Protein AF-A0A8H7PV05-F1 (afdb_monomer)

Structure (mmCIF, N/CA/C/O backbone):
data_AF-A0A8H7PV05-F1
#
_entry.id   AF-A0A8H7PV05-F1
#
loop_
_atom_site.group_PDB
_atom_site.id
_atom_site.type_symbol
_atom_site.label_atom_id
_atom_site.label_alt_id
_atom_site.label_comp_id
_atom_site.label_asym_id
_atom_site.label_entity_id
_atom_site.label_seq_id
_atom_site.pdbx_PDB_ins_code
_atom_site.Cartn_x
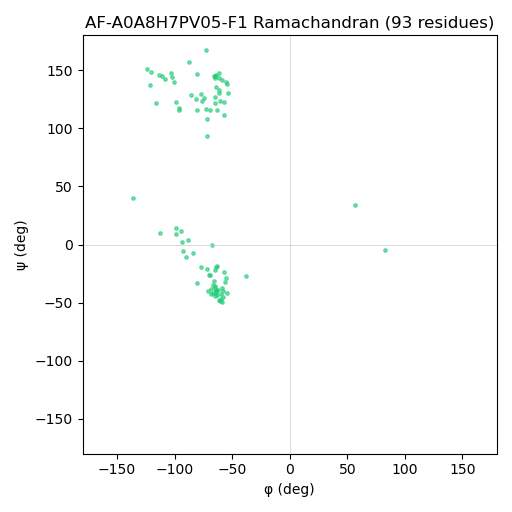_atom_site.Cartn_y
_atom_site.Cartn_z
_atom_site.occupancy
_atom_site.B_iso_or_equiv
_atom_site.auth_seq_id
_atom_site.auth_comp_id
_atom_site.auth_asym_id
_atom_site.auth_atom_id
_atom_site.pdbx_PDB_model_num
ATOM 1 N N . MET A 1 1 ? -49.470 -10.592 32.105 1.00 61.91 1 MET A N 1
ATOM 2 C CA . MET A 1 1 ? -49.004 -9.315 32.698 1.00 61.91 1 MET A CA 1
ATOM 3 C C . MET A 1 1 ? -47.614 -9.519 33.296 1.00 61.91 1 MET A C 1
ATOM 5 O O . MET A 1 1 ? -47.477 -10.394 34.144 1.00 61.91 1 MET A O 1
ATOM 9 N N . PRO A 1 2 ? -46.560 -8.814 32.846 1.00 58.31 2 PRO A N 1
ATOM 10 C CA . PRO A 1 2 ? -45.222 -8.999 33.403 1.00 58.31 2 PRO A CA 1
ATOM 11 C C . PRO A 1 2 ? -45.194 -8.571 34.877 1.00 58.31 2 PRO A C 1
ATOM 13 O O . PRO A 1 2 ? -45.618 -7.471 35.230 1.00 58.31 2 PRO A O 1
ATOM 16 N N . ASN A 1 3 ? -44.713 -9.474 35.732 1.00 77.38 3 ASN A N 1
ATOM 17 C CA . ASN A 1 3 ? -44.723 -9.337 37.187 1.00 77.38 3 ASN A CA 1
ATOM 18 C C . ASN A 1 3 ? -43.896 -8.112 37.644 1.00 77.38 3 ASN A C 1
ATOM 20 O O . ASN A 1 3 ? -42.852 -7.809 37.060 1.00 77.38 3 ASN A O 1
ATOM 24 N N . ALA A 1 4 ? -44.334 -7.410 38.693 1.00 75.56 4 ALA A N 1
ATOM 25 C CA . ALA A 1 4 ? -43.818 -6.094 39.098 1.00 75.56 4 ALA A CA 1
ATOM 26 C C . ALA A 1 4 ? -42.293 -6.057 39.342 1.00 75.56 4 ALA A C 1
ATOM 28 O O . ALA A 1 4 ? -41.645 -5.038 39.099 1.00 75.56 4 ALA A O 1
ATOM 29 N N . ARG A 1 5 ? -41.696 -7.185 39.753 1.00 75.75 5 ARG A N 1
ATOM 30 C CA . ARG A 1 5 ? -40.236 -7.345 39.893 1.00 75.75 5 ARG A CA 1
ATOM 31 C C . ARG A 1 5 ? -39.486 -7.219 38.563 1.00 75.75 5 ARG A C 1
ATOM 33 O O . ARG A 1 5 ? -38.450 -6.566 38.527 1.00 75.75 5 ARG A O 1
ATOM 40 N N . LYS A 1 6 ? -40.028 -7.767 37.469 1.00 73.56 6 LYS A N 1
ATOM 41 C CA . LYS A 1 6 ? -39.427 -7.658 36.128 1.00 73.56 6 LYS A CA 1
ATOM 42 C C . LYS A 1 6 ? -39.483 -6.219 35.605 1.00 73.56 6 LYS A C 1
ATOM 44 O O . LYS A 1 6 ? -38.504 -5.745 35.046 1.00 73.56 6 LYS A O 1
ATOM 49 N N . LYS A 1 7 ? -40.576 -5.488 35.876 1.00 74.25 7 LYS A N 1
ATOM 50 C CA . LYS A 1 7 ? -40.688 -4.049 35.556 1.00 74.25 7 LYS A CA 1
ATOM 51 C C . LYS A 1 7 ? -39.681 -3.189 36.330 1.00 74.25 7 LYS A C 1
ATOM 53 O O . LYS A 1 7 ? -39.132 -2.255 35.762 1.00 74.25 7 LYS A O 1
ATOM 58 N N . LYS A 1 8 ? -39.429 -3.490 37.610 1.00 71.44 8 LYS A N 1
ATOM 59 C CA . LYS A 1 8 ? -38.430 -2.772 38.426 1.00 71.44 8 LYS A CA 1
ATOM 60 C C . LYS A 1 8 ? -36.994 -3.082 37.999 1.00 71.44 8 LYS A C 1
ATOM 62 O O . LYS A 1 8 ? -36.185 -2.168 37.940 1.00 71.44 8 LYS A O 1
ATOM 67 N N . ALA A 1 9 ? -36.696 -4.337 37.661 1.00 70.81 9 ALA A N 1
ATOM 68 C CA . ALA A 1 9 ? -35.389 -4.724 37.135 1.00 70.81 9 ALA A CA 1
ATOM 69 C C . ALA A 1 9 ? -35.088 -4.011 35.810 1.00 70.81 9 ALA A C 1
ATOM 71 O O . ALA A 1 9 ? -34.047 -3.381 35.708 1.00 70.81 9 ALA A O 1
ATOM 72 N N . ALA A 1 10 ? -36.043 -4.003 34.871 1.00 65.62 10 ALA A N 1
ATOM 73 C CA . ALA A 1 10 ? -35.907 -3.312 33.588 1.00 65.62 10 ALA A CA 1
ATOM 74 C C . ALA A 1 10 ? -35.643 -1.801 33.738 1.00 65.62 10 ALA A C 1
ATOM 76 O O . ALA A 1 10 ? -34.835 -1.254 33.003 1.00 65.62 10 ALA A O 1
ATOM 77 N N . LYS A 1 11 ? -36.262 -1.137 34.728 1.00 66.50 11 LYS A N 1
ATOM 78 C CA . LYS A 1 11 ? -35.987 0.279 35.046 1.00 66.50 11 LYS A CA 1
ATOM 79 C C . LYS A 1 11 ? -34.600 0.517 35.656 1.00 66.50 11 LYS A C 1
ATOM 81 O O . LYS A 1 11 ? -34.075 1.614 35.541 1.00 66.50 11 LYS A O 1
ATOM 86 N N . ASN A 1 12 ? -34.025 -0.488 36.314 1.00 66.94 12 ASN A N 1
ATOM 87 C CA . ASN A 1 12 ? -32.695 -0.410 36.918 1.00 66.94 12 ASN A CA 1
ATOM 88 C C . ASN A 1 12 ? -31.569 -0.844 35.969 1.00 66.94 12 ASN A C 1
ATOM 90 O O . ASN A 1 12 ? -30.413 -0.663 36.334 1.00 66.94 12 ASN A O 1
ATOM 94 N N . GLU A 1 13 ? -31.870 -1.442 34.809 1.00 68.19 13 GLU A N 1
ATOM 95 C CA . GLU A 1 13 ? -30.857 -1.813 33.804 1.00 68.19 13 GLU A CA 1
ATOM 96 C C . GLU A 1 13 ? -30.171 -0.575 33.212 1.00 68.19 13 GLU A C 1
ATOM 98 O O . GLU A 1 13 ? -28.964 -0.600 32.990 1.00 68.19 13 GLU A O 1
ATOM 103 N N . ASP A 1 14 ? -30.925 0.513 33.042 1.00 65.88 14 ASP A N 1
ATOM 104 C CA . ASP A 1 14 ? -30.505 1.703 32.289 1.00 65.88 14 ASP A CA 1
ATOM 105 C C . ASP A 1 14 ? -29.315 2.453 32.920 1.00 65.88 14 ASP A C 1
ATOM 107 O O . ASP A 1 14 ? -28.578 3.147 32.231 1.00 65.88 14 ASP A O 1
ATOM 111 N N . PHE A 1 15 ? -29.074 2.280 34.228 1.00 67.69 15 PHE A N 1
ATOM 112 C CA . PHE A 1 15 ? -27.990 2.961 34.953 1.00 67.69 15 PHE A CA 1
ATOM 113 C C . PHE A 1 15 ? -27.216 2.039 35.908 1.00 67.69 15 PHE A C 1
ATOM 115 O O . PHE A 1 15 ? -26.845 2.425 37.024 1.00 67.69 15 PHE A O 1
ATOM 122 N N . LYS A 1 16 ? -26.940 0.792 35.501 1.00 74.44 16 LYS A N 1
ATOM 123 C CA . LYS A 1 16 ? -26.087 -0.106 36.299 1.00 74.44 16 LYS A CA 1
ATOM 124 C C . LYS A 1 16 ? -24.623 0.324 36.264 1.00 74.44 16 LYS A C 1
ATOM 126 O O . LYS A 1 16 ? -23.833 -0.135 35.444 1.00 74.44 16 LYS A O 1
ATOM 131 N N . LYS A 1 17 ? -2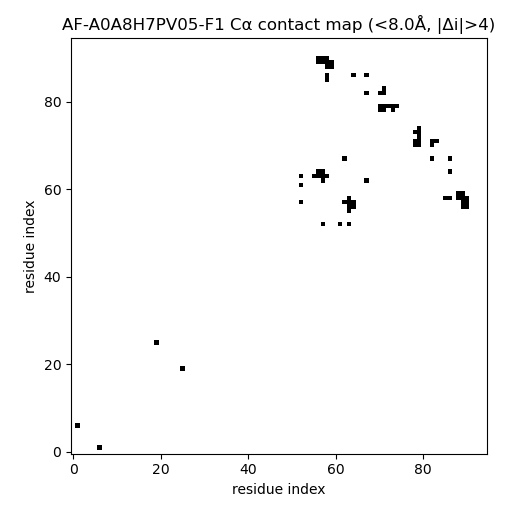4.224 1.122 37.252 1.00 70.31 17 LYS A N 1
ATOM 132 C CA . LYS A 1 17 ? -22.815 1.435 37.501 1.00 70.31 17 LYS A CA 1
ATOM 133 C C . LYS A 1 17 ? -22.031 0.158 37.817 1.00 70.31 17 LYS A C 1
ATOM 135 O O . LYS A 1 17 ? -22.352 -0.573 38.758 1.00 70.31 17 LYS A O 1
ATOM 140 N N . THR A 1 18 ? -20.977 -0.113 37.051 1.00 69.38 18 THR A N 1
ATOM 141 C CA . THR A 1 18 ? -20.114 -1.278 37.281 1.00 69.38 18 THR A CA 1
ATOM 142 C C . THR A 1 18 ? -19.460 -1.200 38.663 1.00 69.38 18 THR A C 1
ATOM 144 O O . THR A 1 18 ? -18.875 -0.175 39.020 1.00 69.38 18 THR A O 1
ATOM 147 N N . ARG A 1 19 ? -19.535 -2.285 39.448 1.00 68.88 19 ARG A N 1
ATOM 148 C CA . ARG A 1 19 ? -18.903 -2.360 40.778 1.00 68.88 19 ARG A CA 1
ATOM 149 C C . ARG A 1 19 ? -17.388 -2.194 40.646 1.00 68.88 19 ARG A C 1
ATOM 151 O O . ARG A 1 19 ? -16.766 -2.859 39.816 1.00 68.88 19 ARG A O 1
ATOM 158 N N . LEU A 1 20 ? -16.807 -1.336 41.484 1.00 64.88 20 LEU A N 1
ATOM 159 C CA . LEU A 1 20 ? -15.369 -1.079 41.511 1.00 64.88 20 LEU A CA 1
ATOM 160 C C . LEU A 1 20 ? -14.639 -2.373 41.904 1.00 64.88 20 LEU A C 1
ATOM 162 O O . LEU A 1 20 ? -14.844 -2.897 42.998 1.00 64.88 20 LEU A O 1
ATOM 166 N N . LYS A 1 21 ? -13.831 -2.925 40.994 1.00 75.38 21 LYS A N 1
ATOM 167 C CA . LYS A 1 21 ? -13.004 -4.105 41.269 1.00 75.38 21 LYS A CA 1
ATOM 168 C C . LYS A 1 21 ? -11.606 -3.635 41.657 1.00 75.38 21 LYS A C 1
ATOM 170 O O . LYS A 1 21 ? -10.917 -3.031 40.838 1.00 75.38 21 LYS A O 1
ATOM 175 N N . VAL A 1 22 ? -11.202 -3.916 42.893 1.00 72.38 22 VAL A N 1
ATOM 176 C CA . VAL A 1 22 ? -9.834 -3.674 43.376 1.00 72.38 22 VAL A CA 1
ATOM 177 C C . VAL A 1 22 ? -8.810 -4.361 42.464 1.00 72.38 22 VAL A C 1
ATOM 179 O O . VAL A 1 22 ? -9.039 -5.472 41.988 1.00 72.38 22 VAL A O 1
ATOM 182 N N . GLY A 1 23 ? -7.711 -3.663 42.165 1.00 78.12 23 GLY A N 1
ATOM 183 C CA . GLY A 1 23 ? -6.632 -4.143 41.292 1.00 78.12 23 GLY A CA 1
ATOM 184 C C . GLY A 1 23 ? -6.857 -3.972 39.781 1.00 78.12 23 GLY A C 1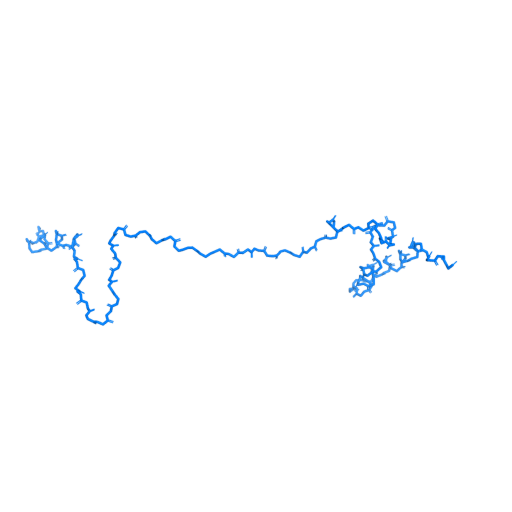
ATOM 185 O O . GLY A 1 23 ? -5.943 -4.247 39.008 1.00 78.12 23 GLY A O 1
ATOM 186 N N . LYS A 1 24 ? -8.029 -3.504 39.324 1.00 77.25 24 LYS A N 1
ATOM 187 C CA . LYS A 1 24 ? -8.284 -3.214 37.900 1.00 77.25 24 LYS A CA 1
ATOM 188 C C . LYS A 1 24 ? -8.238 -1.714 37.623 1.00 77.25 24 LYS A C 1
ATOM 190 O O . LYS A 1 24 ? -8.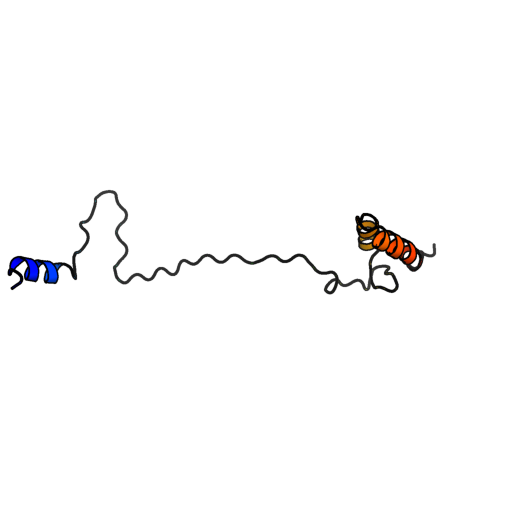616 -0.910 38.472 1.00 77.25 24 LYS A O 1
ATOM 195 N N . LYS A 1 25 ? -7.797 -1.341 36.415 1.00 76.25 25 LYS A N 1
ATOM 196 C CA . LYS A 1 25 ? -7.831 0.056 35.958 1.00 76.25 25 LYS A CA 1
ATOM 197 C C . LYS A 1 25 ? -9.261 0.592 36.060 1.00 76.25 25 LYS A C 1
ATOM 199 O O . LYS A 1 25 ? -10.217 -0.125 35.759 1.00 76.25 25 LYS A O 1
ATOM 204 N N . LYS A 1 26 ? -9.385 1.846 36.502 1.00 76.75 26 LYS A N 1
ATOM 205 C CA . LYS A 1 26 ? -10.665 2.556 36.572 1.00 76.75 26 LYS A CA 1
ATOM 206 C C . LYS A 1 26 ? -11.329 2.495 35.195 1.00 76.75 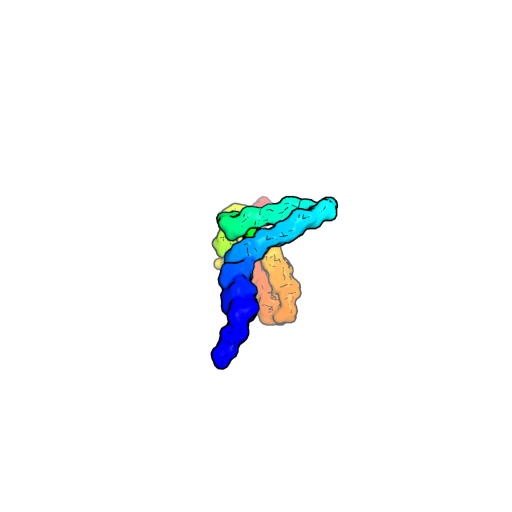26 LYS A C 1
ATOM 208 O O . LYS A 1 26 ? -10.671 2.771 34.193 1.00 76.75 26 LYS A O 1
ATOM 213 N N . ALA A 1 27 ? -12.602 2.105 35.164 1.00 76.50 27 ALA A N 1
ATOM 214 C CA . ALA A 1 27 ? -13.376 2.111 33.933 1.00 76.50 27 ALA A CA 1
ATOM 215 C C . ALA A 1 27 ? -13.411 3.531 33.362 1.00 76.50 27 ALA A C 1
ATOM 217 O O . ALA A 1 27 ? -13.472 4.519 34.103 1.00 76.50 27 ALA A O 1
ATOM 218 N N . VAL A 1 28 ? -13.331 3.600 32.042 1.00 78.00 28 VAL A N 1
ATOM 219 C CA . VAL A 1 28 ? -13.474 4.841 31.299 1.00 78.00 28 VAL A CA 1
ATOM 220 C C . VAL A 1 28 ? -14.900 5.375 31.514 1.00 78.00 28 VAL A C 1
ATOM 222 O O . VAL A 1 28 ? -15.822 4.588 31.717 1.00 78.00 28 VAL A O 1
ATOM 225 N N . ALA A 1 29 ? -15.067 6.699 31.557 1.00 80.81 29 ALA A N 1
ATOM 226 C CA . ALA A 1 29 ? -16.384 7.311 31.717 1.00 80.81 29 ALA A CA 1
ATOM 227 C C . ALA A 1 29 ? -17.310 6.949 30.541 1.00 80.81 29 ALA A C 1
ATOM 229 O O . ALA A 1 29 ? -16.844 6.827 29.411 1.00 80.81 29 ALA A O 1
ATOM 230 N N . ASP A 1 30 ? -18.613 6.825 30.800 1.00 76.81 30 ASP A N 1
ATOM 231 C CA . ASP A 1 30 ? -19.599 6.355 29.810 1.00 76.81 30 ASP A CA 1
ATOM 232 C C . ASP A 1 30 ? -19.731 7.281 28.584 1.00 76.81 30 ASP A C 1
ATOM 234 O O . ASP A 1 30 ? -20.208 6.871 27.532 1.00 76.81 30 ASP A O 1
ATOM 238 N N . ASN A 1 31 ? -19.283 8.532 28.702 1.00 81.56 31 ASN A N 1
ATOM 239 C CA . ASN A 1 31 ? -19.275 9.543 27.645 1.00 81.56 31 ASN A CA 1
ATOM 240 C C . ASN A 1 31 ? -17.915 9.692 26.940 1.00 81.56 31 ASN A C 1
ATOM 242 O O . ASN A 1 31 ? -17.709 10.646 26.188 1.00 81.56 31 ASN A O 1
ATOM 246 N N . PHE A 1 32 ? -16.958 8.806 27.206 1.00 87.25 32 PHE A N 1
ATOM 247 C CA . PHE A 1 32 ? -15.639 8.901 26.601 1.00 87.25 32 PHE A CA 1
ATOM 248 C C . PHE A 1 32 ? -15.667 8.429 25.151 1.00 87.25 32 PHE A C 1
ATOM 250 O O . PHE A 1 32 ? -16.014 7.287 24.854 1.00 87.25 32 PHE A O 1
ATOM 257 N N . THR A 1 33 ? -15.236 9.307 24.254 1.00 88.75 33 THR A N 1
ATOM 258 C CA . THR A 1 33 ? -15.001 8.965 22.853 1.00 88.75 33 THR A CA 1
ATOM 259 C C . THR A 1 33 ? -13.520 8.657 22.673 1.00 88.75 33 THR A C 1
ATOM 261 O O . THR A 1 33 ? -12.679 9.525 22.897 1.00 88.75 33 THR A O 1
ATOM 264 N N . ASP A 1 34 ? -13.199 7.423 22.284 1.00 85.44 34 ASP A N 1
ATOM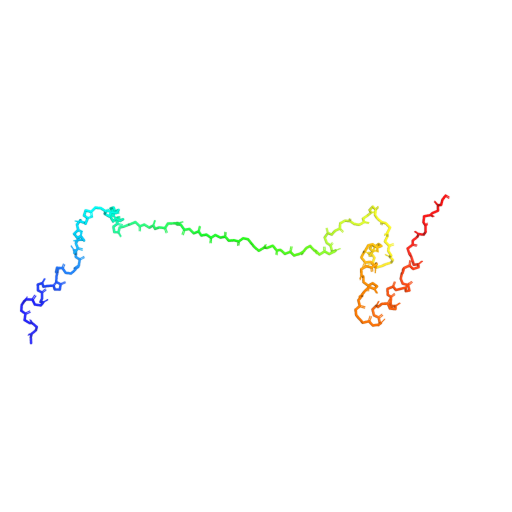 265 C CA . ASP A 1 34 ? -11.828 7.021 21.966 1.00 85.44 34 ASP A CA 1
ATOM 266 C C . ASP A 1 34 ? -11.469 7.474 20.543 1.00 85.44 34 ASP A C 1
ATOM 268 O O . ASP A 1 34 ? -12.073 7.034 19.566 1.00 85.44 34 ASP A O 1
ATOM 272 N N . THR A 1 35 ? -10.493 8.374 20.433 1.00 90.88 35 THR A N 1
ATOM 273 C CA . THR A 1 35 ? -9.985 8.911 19.161 1.00 90.88 35 THR A CA 1
ATOM 274 C C . THR A 1 35 ? -8.698 8.229 18.700 1.00 90.88 35 THR A C 1
ATOM 276 O O . THR A 1 35 ? -8.015 8.724 17.801 1.00 90.88 35 THR A O 1
ATOM 279 N N . SER A 1 36 ? -8.340 7.085 19.286 1.00 90.69 36 SER A N 1
ATOM 280 C CA . SER A 1 36 ? -7.187 6.319 18.833 1.00 90.69 36 SER A CA 1
ATOM 281 C C . SER A 1 36 ? -7.475 5.645 17.488 1.00 90.69 36 SER A C 1
ATOM 283 O O . SER A 1 36 ? -8.216 4.672 17.375 1.00 90.69 36 SER A O 1
ATOM 285 N N . PHE A 1 37 ? -6.845 6.153 16.431 1.00 93.69 37 PHE A N 1
ATOM 286 C CA . PHE A 1 37 ? -6.803 5.484 15.136 1.00 93.69 37 PHE A CA 1
ATOM 287 C C . PHE A 1 37 ? -5.355 5.208 14.739 1.00 93.69 37 PHE A C 1
ATOM 289 O O . PHE A 1 37 ? -4.431 5.940 15.093 1.00 93.69 37 PHE A O 1
ATOM 296 N N . LYS A 1 38 ? -5.147 4.112 14.009 1.00 92.69 38 LYS A N 1
ATOM 297 C CA . LYS A 1 38 ? -3.856 3.770 13.409 1.00 92.69 38 LYS A CA 1
ATOM 298 C C . LYS A 1 38 ? -4.021 3.791 11.902 1.00 92.69 38 LYS A C 1
ATOM 300 O O . LYS A 1 38 ? -4.834 3.042 11.369 1.00 92.69 38 LYS A O 1
ATOM 305 N N . SER A 1 39 ? -3.234 4.612 11.223 1.00 92.94 39 SER A N 1
ATOM 306 C CA . SER A 1 39 ? -3.127 4.603 9.768 1.00 92.94 39 SER A CA 1
ATOM 307 C C . SER A 1 39 ? -1.746 4.101 9.353 1.00 92.94 39 SER A C 1
ATOM 309 O O . SER A 1 39 ? -0.746 4.318 10.037 1.00 92.94 39 SER A O 1
ATOM 311 N N . LYS A 1 40 ? -1.699 3.376 8.235 1.00 93.69 40 LYS A N 1
ATOM 312 C CA . LYS A 1 40 ? -0.459 2.974 7.567 1.00 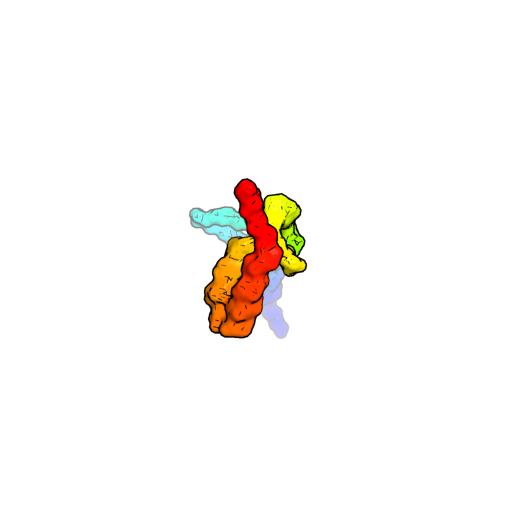93.69 40 LYS A CA 1
ATOM 313 C C . LYS A 1 40 ? -0.487 3.528 6.152 1.00 93.69 40 LYS A C 1
ATOM 315 O O . LYS A 1 40 ? -1.522 3.460 5.494 1.00 93.69 40 LYS A O 1
ATOM 320 N N . ALA A 1 41 ? 0.642 4.060 5.702 1.00 94.31 41 ALA A N 1
A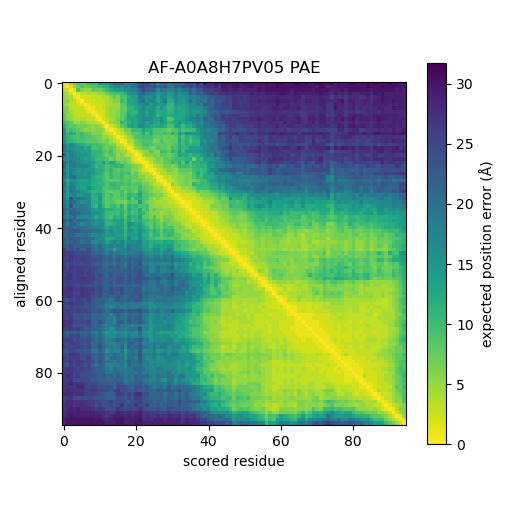TOM 321 C CA . ALA A 1 41 ? 0.802 4.500 4.326 1.00 94.31 41 ALA A CA 1
ATOM 322 C C . ALA A 1 41 ? 1.097 3.303 3.413 1.00 94.31 41 ALA A C 1
ATOM 324 O O . ALA A 1 41 ? 1.754 2.342 3.820 1.00 94.31 41 ALA A O 1
ATOM 325 N N . ILE A 1 42 ? 0.620 3.382 2.174 1.00 93.31 42 ILE A N 1
ATOM 326 C CA . ILE A 1 42 ? 0.994 2.449 1.112 1.00 93.31 42 ILE A CA 1
ATOM 327 C C . ILE A 1 42 ? 2.289 2.972 0.488 1.00 93.31 42 ILE A C 1
ATOM 329 O O . ILE A 1 42 ? 2.359 4.141 0.116 1.00 93.31 42 ILE A O 1
ATOM 333 N N . SER A 1 43 ? 3.302 2.113 0.371 1.00 92.44 43 SER A N 1
ATOM 334 C CA . SER A 1 43 ? 4.515 2.412 -0.393 1.00 92.44 43 SER A CA 1
ATOM 335 C C . SER A 1 43 ? 4.401 1.773 -1.771 1.00 92.44 43 SER A C 1
ATOM 337 O O . SER A 1 43 ? 4.184 0.564 -1.874 1.00 92.44 43 SER A O 1
ATOM 339 N N . LEU A 1 44 ? 4.510 2.589 -2.816 1.00 91.31 44 LEU A N 1
ATOM 340 C CA . LEU A 1 44 ? 4.486 2.138 -4.203 1.00 91.31 44 LEU A CA 1
ATOM 341 C C . LEU A 1 44 ? 5.914 2.106 -4.764 1.00 91.31 44 LEU A C 1
ATOM 343 O O . LEU A 1 44 ? 6.718 2.975 -4.419 1.00 91.31 44 LEU A O 1
ATOM 347 N N . PRO A 1 45 ? 6.246 1.129 -5.626 1.00 90.31 45 PRO A N 1
ATOM 348 C CA . PRO A 1 45 ? 7.529 1.119 -6.315 1.00 90.31 45 PRO A CA 1
ATOM 349 C C . PRO A 1 45 ? 7.635 2.318 -7.264 1.00 90.31 45 PRO A C 1
ATOM 351 O O . PRO A 1 45 ? 6.648 2.719 -7.886 1.00 90.31 45 PRO A O 1
ATOM 354 N N . ASN A 1 46 ? 8.846 2.865 -7.394 1.00 88.06 46 ASN A N 1
ATOM 355 C CA . ASN A 1 46 ? 9.105 3.965 -8.316 1.00 88.06 46 ASN A CA 1
ATOM 356 C C . ASN A 1 46 ? 8.899 3.521 -9.772 1.00 88.06 46 ASN A C 1
ATOM 358 O O . ASN A 1 46 ? 9.239 2.393 -10.139 1.00 88.06 46 ASN A O 1
ATOM 362 N N . GLN A 1 47 ? 8.364 4.414 -10.604 1.00 86.19 47 GLN A N 1
ATOM 363 C CA . GLN A 1 47 ? 8.169 4.172 -12.031 1.00 86.19 47 GLN A CA 1
ATOM 364 C C . GLN A 1 47 ? 9.157 5.005 -12.845 1.00 86.19 47 GLN A C 1
ATOM 366 O O . GLN A 1 47 ? 9.400 6.170 -12.557 1.00 86.19 47 GLN A O 1
ATOM 371 N N . SER A 1 48 ? 9.673 4.442 -13.935 1.00 80.62 48 SER A N 1
ATOM 372 C CA . SER A 1 48 ? 10.693 5.089 -14.774 1.00 80.62 48 SER A CA 1
ATOM 373 C C . SER A 1 48 ? 10.217 6.334 -15.541 1.00 80.62 48 SER A C 1
ATOM 375 O O . SER A 1 48 ? 10.989 6.876 -16.330 1.00 80.62 48 SER A O 1
ATOM 377 N N . ILE A 1 49 ? 8.943 6.718 -15.398 1.00 81.62 49 ILE A N 1
ATOM 378 C CA . ILE A 1 49 ? 8.324 7.904 -16.016 1.00 81.62 49 ILE A CA 1
ATOM 379 C C . ILE A 1 49 ? 8.675 9.162 -15.214 1.00 81.62 49 ILE A C 1
ATOM 381 O O . ILE A 1 49 ? 8.819 10.236 -15.786 1.00 81.62 49 ILE A O 1
ATOM 385 N N . THR A 1 50 ? 8.823 9.026 -13.896 1.00 80.81 50 THR A N 1
ATOM 386 C CA . THR A 1 50 ? 9.105 10.139 -12.980 1.00 80.81 50 THR A CA 1
ATOM 387 C C . THR A 1 50 ? 10.597 10.346 -12.738 1.00 80.81 50 THR A C 1
ATOM 389 O O . THR A 1 50 ? 10.978 11.292 -12.057 1.00 80.81 50 THR A O 1
ATOM 392 N N . GLU A 1 51 ? 11.447 9.465 -13.267 1.00 82.88 51 GLU A N 1
ATOM 393 C CA . GLU A 1 51 ? 12.898 9.582 -13.143 1.00 82.88 51 GLU A CA 1
ATOM 394 C C . GLU A 1 51 ? 13.452 10.565 -14.175 1.00 82.88 51 GLU A C 1
ATOM 396 O O . GLU A 1 51 ? 13.251 10.389 -15.379 1.00 82.88 51 GLU A O 1
ATOM 401 N N . ASP A 1 52 ? 14.186 11.573 -13.702 1.00 82.31 52 ASP A N 1
ATOM 402 C CA . ASP A 1 52 ? 14.948 12.467 -14.569 1.00 82.31 52 ASP A CA 1
ATOM 403 C C . ASP A 1 52 ? 16.171 11.727 -15.130 1.00 82.31 52 ASP A C 1
ATOM 405 O O . ASP A 1 52 ? 17.056 11.284 -14.395 1.00 82.31 52 ASP A O 1
ATOM 409 N N . LYS A 1 53 ? 16.196 11.573 -16.455 1.00 80.75 53 LYS A N 1
ATOM 410 C CA . LYS A 1 53 ? 17.253 10.879 -17.205 1.00 80.75 53 LYS A CA 1
ATOM 411 C C . LYS A 1 53 ? 18.066 11.831 -18.082 1.00 80.75 53 LYS A C 1
ATOM 413 O O . LYS A 1 53 ? 18.863 11.360 -18.885 1.00 80.75 53 LYS A O 1
ATOM 418 N N . SER A 1 54 ? 17.880 13.145 -17.934 1.00 78.94 54 SER A N 1
ATOM 419 C CA . SER A 1 54 ? 18.532 14.174 -18.758 1.00 78.94 54 SER A CA 1
ATOM 420 C C . SER A 1 54 ? 20.063 14.095 -18.748 1.00 78.94 54 SER A C 1
ATOM 422 O O . SER A 1 54 ? 20.700 14.368 -19.761 1.00 78.94 54 SER A O 1
ATOM 424 N N . ASN A 1 55 ? 20.650 13.664 -17.630 1.00 80.69 55 ASN A N 1
ATOM 425 C CA . ASN A 1 55 ? 22.101 13.576 -17.440 1.00 80.69 55 ASN A CA 1
ATOM 426 C C . ASN A 1 55 ? 22.698 12.197 -17.781 1.00 80.69 55 ASN A C 1
ATOM 428 O O . ASN A 1 55 ? 23.891 11.979 -17.575 1.00 80.69 55 ASN A O 1
ATOM 432 N N . LEU A 1 56 ? 21.887 11.240 -18.245 1.00 81.31 56 LEU A N 1
ATOM 433 C CA . LEU A 1 56 ? 22.319 9.868 -18.517 1.00 81.31 56 LEU A CA 1
ATOM 434 C C . LEU A 1 56 ? 22.264 9.562 -20.013 1.00 81.31 56 LEU A C 1
ATOM 436 O O . LEU A 1 56 ? 21.360 9.997 -20.725 1.00 81.31 56 LEU A O 1
ATOM 440 N N . LEU A 1 57 ? 23.204 8.739 -20.481 1.00 82.25 57 LEU A N 1
ATOM 441 C CA . LEU A 1 57 ? 23.147 8.200 -21.837 1.00 82.25 57 LEU A CA 1
ATOM 442 C C . LEU A 1 57 ? 21.924 7.289 -21.959 1.00 82.25 57 LEU A C 1
ATOM 444 O O . LEU A 1 57 ? 21.777 6.309 -21.219 1.00 82.25 57 LEU A O 1
ATOM 448 N N . THR A 1 58 ? 21.044 7.628 -22.893 1.00 84.50 58 THR A N 1
ATOM 449 C CA . THR A 1 58 ? 19.796 6.910 -23.137 1.00 84.50 58 THR A CA 1
ATOM 450 C C . THR A 1 58 ? 19.702 6.457 -24.592 1.00 84.50 58 THR A C 1
ATOM 452 O O . THR A 1 58 ? 20.285 7.061 -25.490 1.00 84.50 58 THR A O 1
ATOM 455 N N . ASN A 1 59 ? 19.000 5.346 -24.821 1.00 84.88 59 ASN A N 1
ATOM 456 C CA . ASN A 1 59 ? 18.609 4.894 -26.163 1.00 84.88 59 ASN A CA 1
ATOM 457 C C . ASN A 1 59 ? 17.480 5.799 -26.720 1.00 84.88 59 ASN A C 1
ATOM 459 O O . ASN A 1 59 ? 16.820 6.494 -25.951 1.00 84.88 59 ASN A O 1
ATOM 463 N N . SER A 1 60 ? 17.175 5.713 -28.023 1.00 83.06 60 SER A N 1
ATOM 464 C CA . SER A 1 60 ? 15.941 6.223 -28.663 1.00 83.06 60 SER A CA 1
ATOM 465 C C . SER A 1 60 ? 14.631 6.060 -27.857 1.00 83.06 60 SER A C 1
ATOM 467 O O . SER A 1 60 ? 13.710 6.859 -28.007 1.00 83.06 60 SER A O 1
ATOM 469 N N . ARG A 1 61 ? 14.534 5.056 -26.972 1.00 83.00 61 ARG A N 1
ATOM 470 C CA . ARG A 1 61 ? 13.385 4.801 -26.083 1.00 83.00 61 ARG A CA 1
ATOM 471 C C . ARG A 1 61 ? 13.497 5.404 -24.679 1.00 83.00 61 ARG A C 1
ATOM 473 O O . ARG A 1 61 ? 12.714 5.044 -23.802 1.00 83.00 61 ARG A O 1
ATOM 480 N N . ASN A 1 62 ? 14.461 6.290 -24.430 1.00 85.19 62 ASN A N 1
ATOM 481 C CA . ASN A 1 62 ? 14.707 6.917 -23.123 1.00 85.19 62 ASN A CA 1
ATOM 482 C C . ASN A 1 62 ? 14.954 5.901 -21.986 1.00 85.19 62 ASN A C 1
ATOM 484 O O . ASN A 1 62 ? 14.562 6.104 -20.827 1.00 85.19 62 ASN A O 1
ATOM 488 N N . LEU A 1 63 ? 15.588 4.776 -22.326 1.00 87.00 63 LEU A N 1
ATOM 489 C CA . LEU A 1 63 ? 16.012 3.743 -21.383 1.00 87.00 63 LEU A CA 1
ATOM 490 C C . LEU A 1 63 ? 17.501 3.889 -21.080 1.00 87.00 63 LEU A C 1
ATOM 492 O O . LEU A 1 63 ? 18.301 4.159 -21.975 1.00 87.00 63 LEU A O 1
ATOM 496 N N . THR A 1 64 ? 17.860 3.696 -19.813 1.00 88.56 64 THR A N 1
ATOM 497 C CA . THR A 1 64 ? 19.246 3.750 -19.339 1.00 88.56 64 THR A CA 1
ATOM 498 C C . THR A 1 64 ? 19.919 2.385 -19.482 1.00 88.56 64 THR A C 1
ATOM 500 O O . THR A 1 64 ? 19.257 1.342 -19.470 1.00 88.56 64 THR A O 1
ATOM 503 N N . LEU A 1 65 ? 21.253 2.368 -19.542 1.00 86.62 65 LEU A N 1
ATOM 504 C CA . LEU A 1 65 ? 22.037 1.129 -19.654 1.00 86.62 65 LEU A CA 1
ATOM 505 C C . LEU A 1 65 ? 21.714 0.100 -18.555 1.00 86.62 65 LEU A C 1
ATOM 507 O O . LEU A 1 65 ? 21.561 -1.086 -18.844 1.00 86.62 65 LEU A O 1
ATOM 511 N N . SER A 1 66 ? 21.549 0.540 -17.304 1.00 87.88 66 SER A N 1
ATOM 512 C CA . SER A 1 66 ? 21.219 -0.341 -16.173 1.00 87.88 66 SER A CA 1
ATOM 513 C C . SER A 1 66 ? 19.870 -1.049 -16.348 1.00 87.88 66 SER A C 1
ATOM 515 O O . SER A 1 66 ? 19.738 -2.243 -16.051 1.00 87.88 66 SER A O 1
ATOM 517 N N . THR A 1 67 ? 18.872 -0.337 -16.880 1.00 88.25 67 THR A N 1
ATOM 518 C CA . THR A 1 67 ? 17.556 -0.913 -17.179 1.00 88.25 67 THR A CA 1
ATOM 519 C C . THR A 1 67 ? 17.631 -1.923 -18.324 1.00 88.25 67 THR A C 1
ATOM 521 O O . THR A 1 67 ? 17.095 -3.023 -18.187 1.00 88.25 67 THR A O 1
ATOM 524 N N . LEU A 1 68 ? 18.379 -1.623 -19.392 1.00 88.75 68 LEU A N 1
ATOM 525 C CA . LEU A 1 68 ? 18.588 -2.534 -20.524 1.00 88.75 68 LEU A CA 1
ATOM 526 C C . LEU A 1 68 ? 19.253 -3.844 -20.093 1.00 88.75 68 LEU A C 1
ATOM 528 O O . LEU A 1 68 ? 18.741 -4.921 -20.399 1.00 88.75 68 LEU A O 1
ATOM 532 N N . ILE A 1 69 ? 20.337 -3.768 -19.314 1.00 89.31 69 ILE A N 1
ATOM 533 C CA . ILE A 1 69 ? 21.044 -4.951 -18.792 1.00 89.31 69 ILE A CA 1
ATOM 534 C C . ILE A 1 69 ? 20.096 -5.831 -17.966 1.00 89.31 69 ILE A C 1
ATOM 536 O O . ILE A 1 69 ? 20.108 -7.058 -18.080 1.00 89.31 69 ILE A O 1
ATOM 540 N N . THR A 1 70 ? 19.221 -5.215 -17.168 1.00 91.50 70 THR A N 1
ATOM 541 C CA . THR A 1 70 ? 18.220 -5.946 -16.382 1.00 91.50 70 THR A CA 1
ATOM 542 C C . THR A 1 70 ? 17.208 -6.650 -17.287 1.00 91.50 70 THR A C 1
ATOM 544 O O . THR A 1 70 ? 16.908 -7.828 -17.085 1.00 91.50 70 THR A O 1
ATOM 547 N N . GLN A 1 71 ? 16.716 -5.978 -18.329 1.00 89.75 71 GLN A N 1
ATOM 548 C CA . GLN A 1 71 ? 15.752 -6.565 -19.258 1.00 89.75 71 GLN A CA 1
ATOM 549 C C . GLN A 1 71 ? 16.367 -7.635 -20.183 1.00 89.75 71 GLN A C 1
ATOM 551 O O . GLN A 1 71 ? 15.646 -8.502 -20.675 1.00 89.75 71 GLN A O 1
ATOM 556 N N . MET A 1 72 ? 17.689 -7.655 -20.390 1.00 88.19 72 MET A N 1
ATOM 557 C CA . MET A 1 72 ? 18.371 -8.765 -21.078 1.00 88.19 72 MET A CA 1
ATOM 558 C C . MET A 1 72 ? 18.278 -10.090 -20.306 1.00 88.19 72 MET A C 1
ATOM 560 O O . MET A 1 72 ? 18.429 -11.156 -20.898 1.00 88.19 72 MET A O 1
ATOM 564 N N . ARG A 1 73 ? 17.982 -10.047 -19.001 1.00 91.06 73 ARG A N 1
ATOM 565 C CA . ARG A 1 73 ? 17.735 -11.237 -18.169 1.00 91.06 73 ARG A CA 1
ATOM 566 C C . ARG A 1 73 ? 16.269 -11.681 -18.170 1.00 91.06 73 ARG A C 1
ATOM 568 O O . ARG A 1 73 ? 15.917 -12.617 -17.457 1.00 91.06 73 ARG A O 1
ATOM 575 N N . HIS A 1 74 ? 15.407 -11.027 -18.947 1.00 94.31 74 HIS A N 1
ATOM 576 C CA . HIS A 1 74 ? 13.988 -11.361 -19.007 1.00 94.31 74 HIS A CA 1
ATOM 577 C C . HIS A 1 74 ? 13.761 -12.755 -19.620 1.00 94.31 74 HIS A C 1
ATOM 579 O O . HIS A 1 74 ? 14.482 -13.181 -20.526 1.00 94.31 74 HIS A O 1
ATOM 585 N N . TYR A 1 75 ? 12.749 -13.483 -19.140 1.00 94.44 75 TYR A N 1
ATOM 586 C CA . TYR A 1 75 ? 12.495 -14.876 -19.534 1.00 94.44 75 TYR A CA 1
ATOM 587 C C . TYR A 1 75 ? 12.088 -15.024 -21.011 1.00 94.44 75 TYR A C 1
ATOM 589 O O . TYR A 1 75 ? 12.430 -16.018 -21.655 1.00 94.44 75 TYR A O 1
ATOM 597 N N . SER A 1 76 ? 11.400 -14.031 -21.581 1.00 95.12 76 SER A N 1
ATOM 598 C CA . SER A 1 76 ? 10.938 -14.074 -22.971 1.00 95.12 76 SER A CA 1
ATOM 599 C C . SER A 1 76 ? 12.076 -13.796 -23.962 1.00 95.12 76 SER A C 1
ATOM 601 O O . SER A 1 76 ? 12.794 -12.798 -23.872 1.00 95.12 76 SER A O 1
ATOM 603 N N . ALA A 1 77 ? 12.221 -14.669 -24.962 1.00 92.94 77 ALA A N 1
ATOM 604 C CA . ALA A 1 77 ? 13.257 -14.534 -25.987 1.00 92.94 77 ALA A CA 1
ATOM 605 C C . ALA A 1 77 ? 13.072 -13.279 -26.858 1.00 92.94 77 ALA A C 1
ATOM 607 O O . ALA A 1 77 ? 14.050 -12.611 -27.186 1.00 92.94 77 ALA A O 1
ATOM 608 N N . ASN A 1 78 ? 11.822 -12.925 -27.175 1.00 91.81 78 ASN A N 1
ATOM 609 C CA . ASN A 1 78 ? 11.497 -11.749 -27.988 1.00 91.81 78 ASN A CA 1
ATOM 610 C C . ASN A 1 78 ? 11.938 -10.447 -27.307 1.00 91.81 78 ASN A C 1
ATOM 612 O O . ASN A 1 78 ? 12.540 -9.595 -27.953 1.00 91.81 78 ASN A O 1
ATOM 616 N N . THR A 1 79 ? 11.702 -10.322 -25.996 1.00 89.38 79 THR A N 1
ATOM 617 C CA . THR A 1 79 ? 12.117 -9.142 -25.224 1.00 89.38 79 THR A CA 1
ATOM 618 C C . THR A 1 79 ? 13.637 -9.060 -25.138 1.00 89.38 79 THR A C 1
ATOM 620 O O . THR A 1 79 ? 14.194 -7.994 -25.368 1.00 89.38 79 THR A O 1
ATOM 623 N N . ARG A 1 80 ? 14.336 -10.185 -24.916 1.00 91.50 80 ARG A N 1
ATOM 624 C CA . ARG A 1 80 ? 15.809 -10.192 -24.932 1.00 91.50 80 ARG A CA 1
ATOM 625 C C . ARG A 1 80 ? 16.377 -9.751 -26.280 1.00 91.50 80 ARG A C 1
ATOM 627 O O . ARG A 1 80 ? 17.270 -8.912 -26.304 1.00 91.50 80 ARG A O 1
ATOM 634 N N . LYS A 1 81 ? 15.857 -10.295 -27.384 1.00 89.44 81 LYS A N 1
ATOM 635 C CA . LYS A 1 81 ? 16.321 -9.972 -28.742 1.00 89.44 81 LYS A CA 1
ATOM 636 C C . LYS A 1 81 ? 16.060 -8.508 -29.108 1.00 89.44 81 LYS A C 1
ATOM 638 O O . LYS A 1 81 ? 16.936 -7.878 -29.688 1.00 89.44 81 LYS A O 1
ATOM 643 N N . GLY A 1 82 ? 14.888 -7.971 -28.758 1.00 87.12 82 GLY A N 1
ATOM 644 C CA . GLY A 1 82 ? 14.571 -6.554 -28.973 1.00 87.12 82 GLY A CA 1
ATOM 645 C C . GLY A 1 82 ? 15.557 -5.640 -28.247 1.00 87.12 82 GLY A C 1
ATOM 646 O O . GLY A 1 82 ? 16.196 -4.797 -28.865 1.00 87.12 82 GLY A O 1
ATOM 647 N N . ASN A 1 83 ? 15.792 -5.910 -26.963 1.00 86.44 83 ASN A N 1
ATOM 648 C CA . ASN A 1 83 ? 16.694 -5.095 -26.151 1.00 86.44 83 ASN A CA 1
ATOM 649 C C . ASN A 1 83 ? 18.157 -5.201 -26.596 1.00 86.44 83 ASN A C 1
ATOM 651 O O . ASN A 1 83 ? 18.882 -4.217 -26.534 1.00 86.44 83 ASN A O 1
ATOM 655 N N . GLN A 1 84 ? 18.600 -6.378 -27.057 1.00 83.12 84 GLN A N 1
ATOM 656 C CA . GLN A 1 84 ? 19.938 -6.556 -27.633 1.00 83.12 84 GLN A CA 1
ATOM 657 C C . GLN A 1 84 ? 20.165 -5.626 -28.825 1.00 83.12 84 GLN A C 1
ATOM 659 O O . GLN A 1 84 ? 21.196 -4.965 -28.880 1.00 83.12 84 GLN A O 1
ATOM 664 N N . LEU A 1 85 ? 19.193 -5.530 -29.735 1.00 84.38 85 LEU A N 1
ATOM 665 C CA . LEU A 1 85 ? 19.281 -4.626 -30.880 1.00 84.38 85 LEU A CA 1
ATOM 666 C C . LEU A 1 85 ? 19.428 -3.163 -30.424 1.00 84.38 85 LEU A C 1
ATOM 668 O O . LEU A 1 85 ? 20.276 -2.438 -30.928 1.00 84.38 85 LEU A O 1
ATOM 672 N N . GLU A 1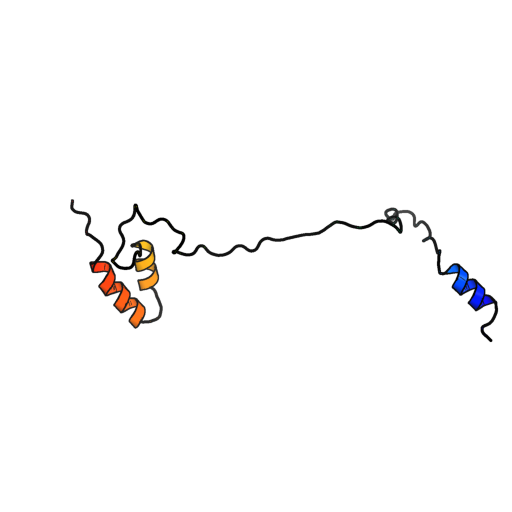 86 ? 18.656 -2.769 -29.413 1.00 82.94 86 GLU A N 1
ATOM 673 C CA . GLU A 1 86 ? 18.614 -1.403 -28.877 1.00 82.94 86 GLU A CA 1
ATOM 674 C C . GLU A 1 86 ? 19.884 -0.989 -28.125 1.00 82.94 86 GLU A C 1
ATOM 676 O O . GLU A 1 86 ? 20.229 0.190 -28.074 1.00 82.94 86 GLU A O 1
ATOM 681 N N . THR A 1 87 ? 20.649 -1.925 -27.560 1.00 80.31 87 THR A N 1
ATOM 682 C CA . THR A 1 87 ? 21.931 -1.563 -26.922 1.00 80.31 87 THR A CA 1
ATOM 683 C C . THR A 1 87 ? 22.892 -0.846 -27.881 1.00 80.31 87 THR A C 1
ATOM 685 O O . THR A 1 87 ? 23.739 -0.079 -27.427 1.00 80.31 87 THR A O 1
ATOM 688 N N . HIS A 1 88 ? 22.743 -1.048 -29.194 1.00 80.75 88 HIS A N 1
ATOM 689 C CA . HIS A 1 88 ? 23.585 -0.429 -30.212 1.00 80.75 88 HIS A CA 1
ATOM 690 C C . HIS A 1 88 ? 23.261 1.044 -30.495 1.00 80.75 88 HIS A C 1
ATOM 692 O O . HIS A 1 88 ? 24.134 1.737 -31.014 1.00 80.75 88 HIS A O 1
ATOM 698 N N . ASP A 1 89 ? 22.069 1.537 -30.134 1.00 81.25 89 ASP A N 1
ATOM 699 C CA . ASP A 1 89 ? 21.680 2.932 -30.412 1.00 81.25 89 ASP A CA 1
ATOM 700 C C . ASP A 1 89 ? 22.186 3.921 -29.351 1.00 81.25 89 ASP A C 1
ATOM 702 O O . ASP A 1 89 ? 22.006 5.129 -29.494 1.00 81.25 89 ASP A O 1
ATOM 706 N N . ILE A 1 90 ? 22.774 3.434 -28.253 1.00 81.06 90 ILE A N 1
ATOM 707 C CA . ILE A 1 90 ? 23.302 4.310 -27.204 1.00 81.06 90 ILE A CA 1
ATOM 708 C C . ILE A 1 90 ? 24.605 4.934 -27.719 1.00 81.06 90 ILE A C 1
ATOM 710 O O . ILE A 1 90 ? 25.503 4.190 -28.132 1.00 81.06 90 ILE A O 1
ATOM 714 N N . PRO A 1 91 ? 24.736 6.276 -27.704 1.00 77.88 91 PRO A N 1
ATOM 715 C CA . PRO A 1 91 ? 25.938 6.943 -28.183 1.00 77.88 91 PRO A CA 1
ATOM 716 C C . PRO A 1 91 ? 27.147 6.422 -27.407 1.00 77.88 91 PRO A C 1
ATOM 718 O O . PRO A 1 91 ? 27.179 6.448 -26.174 1.00 77.88 91 PRO A O 1
ATOM 721 N N . LYS A 1 92 ? 28.127 5.894 -28.144 1.00 72.00 92 LYS A N 1
ATOM 722 C CA . LYS A 1 92 ? 29.396 5.451 -27.567 1.00 72.00 92 LYS A CA 1
ATOM 723 C C . LYS A 1 92 ? 30.088 6.678 -26.988 1.00 72.00 92 LYS A C 1
ATOM 725 O O . LYS A 1 92 ? 30.115 7.717 -27.642 1.00 72.00 92 LYS A O 1
ATOM 730 N N . VAL A 1 93 ? 30.633 6.549 -25.783 1.00 67.31 93 VAL A N 1
ATOM 731 C CA . VAL A 1 93 ? 31.536 7.561 -25.228 1.00 67.31 93 VAL A CA 1
ATOM 732 C C . VAL A 1 93 ? 32.687 7.696 -26.226 1.00 67.31 93 VAL A C 1
ATOM 734 O O . VAL A 1 93 ? 33.405 6.726 -26.460 1.00 67.31 93 VAL A O 1
ATOM 737 N N . GLN A 1 94 ? 32.769 8.838 -26.911 1.00 55.88 94 GLN A N 1
ATOM 738 C CA . GLN A 1 94 ? 33.967 9.207 -27.654 1.00 55.88 94 GLN A CA 1
ATOM 739 C C . GLN A 1 94 ? 35.043 9.508 -26.607 1.00 55.88 94 GLN A C 1
ATOM 741 O O . GLN A 1 94 ? 34.853 10.420 -25.801 1.00 55.88 94 GLN A O 1
ATOM 746 N N . ASP A 1 95 ? 36.104 8.702 -26.599 1.00 53.16 95 ASP A N 1
ATOM 747 C CA . ASP A 1 95 ? 37.349 9.008 -25.887 1.00 53.16 95 ASP A CA 1
ATOM 748 C C . ASP A 1 95 ? 37.997 10.296 -26.429 1.00 53.16 95 ASP A C 1
ATOM 750 O O . ASP A 1 95 ? 37.895 10.543 -27.659 1.00 53.16 95 ASP A O 1
#

Mean predicted aligned error: 13.95 Å

Nearest PDB structures (foldseek):
  8fl4-assembly1_NU  TM=7.376E-01  e=7.836E-06  Homo sapiens

Organism: Mortierella isabellina (NCBI:txid91625)

Radius of gyration: 35.53 Å; Cα contacts (8 Å, |Δi|>4): 38; chains: 1; bounding box: 86×29×74 Å

pLDDT: mean 81.18, std 9.52, range [53.16, 95.12]

Sequence (95 aa):
MPNARKKKAAKNEDFKKTRLKVGKKKAVADNFTDTSFKSKAISLPNQSITEDKSNLLTNSRNLTLSTLITQMRHYSANTRKGNQLETHDIPKVQD

Secondary structure (DSSP, 8-state):
---HHHHHHHHHHTT-PPP--TTSPPPPPTT---------PPPPPP-TTSS--TTS-B-TT--BHHHHHHHTT-S-HHHHHHHHHHGGGSPP---

Foldseek 3Di:
DPDVVVVVVVVVVVDDDDDDDPPDDDDDDPPDDDPDDDDDDDDDDDDPVPDDCVPAFAFVVRDHPVRLVVQCPPPDPVSVVVSVVRVVRGDDPDD

Solvent-accessible surface area (backbone atoms only — not comparable to full-atom values): 6660 Å² total; per-residue (Å²): 131,87,54,71,68,60,60,53,51,61,67,50,60,83,71,66,75,79,78,88,57,87,96,54,82,80,77,78,62,96,84,67,80,85,82,86,77,86,86,81,84,87,87,76,83,90,57,84,84,79,55,88,55,87,92,51,77,42,26,97,83,75,45,43,66,73,57,50,61,57,46,55,69,44,90,52,66,68,57,23,54,53,51,59,62,48,64,71,60,37,82,72,84,80,130